Protein AF-A0A3N5EC96-F1 (afdb_monomer_lite)

Foldseek 3Di:
DDDDLLLVLLVLLCCVVVVDDLVLQLQLLVVCVVPVDGSCVSSVGDPVVSVCSVPDCVCVAPLVPVVSLVVNVVSCVVVVNADPVRVVVSSVVRVPDDQPCPDDDPDDCDDPQKGFDDWPDDHPQFTWTWIAHNVRATKIKTKGDLPHDDPDDFDDDPSIGIDIGHDD

Radius of gyration: 17.49 Å; chains: 1; bounding box: 47×33×43 Å

pLDDT: mean 76.29, std 12.25, range [37.25, 93.0]

Sequence (168 aa):
MGVPREDLLLMTRALKRGFADYKAIRKALDRQVSKPISLLEALHLPAAEAESLRTDTTIPDAVADRPLLDSLQKTLFDVEAVTPAEWERFLGSFARHTARHYGPLPVPQEFDGYTLQWELARRERGVVYRAKDKDGRDVAVKVFRKEVAVTGDLPRVDGHAYAVSEFA

Structure (mmCIF, N/CA/C/O backbone):
data_AF-A0A3N5EC96-F1
#
_entry.id   AF-A0A3N5EC96-F1
#
loop_
_atom_site.group_PDB
_atom_site.id
_atom_site.type_symbol
_atom_site.label_atom_id
_atom_site.label_alt_id
_atom_site.label_comp_id
_atom_site.label_asym_id
_atom_site.label_entity_id
_atom_site.label_seq_id
_atom_site.pdbx_PDB_ins_code
_atom_site.Cartn_x
_atom_site.Cartn_y
_atom_site.Cartn_z
_atom_site.occupancy
_atom_site.B_iso_or_equiv
_atom_site.auth_seq_id
_atom_site.auth_comp_id
_atom_site.auth_asym_id
_atom_site.auth_atom_id
_atom_site.pdbx_PDB_model_num
ATOM 1 N N . MET A 1 1 ? 1.660 -10.974 4.305 1.00 40.66 1 MET A N 1
ATOM 2 C CA . MET A 1 1 ? 1.588 -9.508 4.517 1.00 40.66 1 MET A CA 1
ATOM 3 C C . MET A 1 1 ? 1.778 -8.875 3.151 1.00 40.66 1 MET A C 1
ATOM 5 O O . MET A 1 1 ? 2.907 -8.707 2.736 1.00 40.66 1 MET A O 1
ATOM 9 N N . GLY A 1 2 ? 0.710 -8.607 2.401 1.00 48.91 2 GLY A N 1
ATOM 10 C CA . GLY A 1 2 ? 0.848 -8.156 1.010 1.00 48.91 2 GLY A CA 1
ATOM 11 C C . GLY A 1 2 ? 1.352 -6.714 0.868 1.00 48.91 2 GLY A C 1
ATOM 12 O O . GLY A 1 2 ? 0.931 -5.833 1.615 1.00 48.91 2 GLY A O 1
ATOM 13 N N . VAL A 1 3 ? 2.205 -6.471 -0.130 1.00 55.78 3 VAL A N 1
ATOM 14 C CA . VAL A 1 3 ? 2.602 -5.119 -0.556 1.00 55.78 3 VAL A CA 1
ATOM 15 C C . VAL A 1 3 ? 1.400 -4.435 -1.238 1.00 55.78 3 VAL A C 1
ATOM 17 O O . VAL A 1 3 ? 0.774 -5.051 -2.110 1.00 55.78 3 VAL A O 1
ATOM 20 N N . PRO A 1 4 ? 1.037 -3.190 -0.871 1.00 61.06 4 PRO A N 1
ATOM 21 C CA . PRO A 1 4 ? -0.067 -2.466 -1.498 1.00 61.06 4 PRO A CA 1
ATOM 22 C C . PRO A 1 4 ? 0.088 -2.342 -3.023 1.00 61.06 4 PRO A C 1
ATOM 24 O O . PRO A 1 4 ? 1.190 -2.202 -3.550 1.00 61.06 4 PRO A O 1
ATOM 27 N N . ARG A 1 5 ? -1.039 -2.333 -3.752 1.00 62.50 5 ARG A N 1
ATOM 28 C CA . ARG A 1 5 ? -1.063 -2.199 -5.226 1.00 62.50 5 ARG A CA 1
ATOM 29 C C . ARG A 1 5 ? -0.303 -0.964 -5.719 1.00 62.50 5 ARG A C 1
ATOM 31 O O . ARG A 1 5 ? 0.348 -1.015 -6.758 1.00 62.50 5 ARG A O 1
ATOM 38 N N . GLU A 1 6 ? -0.432 0.136 -4.987 1.00 69.38 6 GLU A N 1
ATOM 39 C CA . GLU A 1 6 ? 0.227 1.404 -5.291 1.00 69.38 6 GLU A CA 1
ATOM 40 C C . GLU A 1 6 ? 1.747 1.298 -5.143 1.00 69.38 6 GLU A C 1
ATOM 42 O O . GLU A 1 6 ? 2.472 1.677 -6.060 1.00 69.38 6 GLU A O 1
ATOM 47 N N . ASP A 1 7 ? 2.223 0.674 -4.065 1.00 73.38 7 ASP A N 1
ATOM 48 C CA . ASP A 1 7 ? 3.646 0.433 -3.845 1.00 73.38 7 ASP A CA 1
ATOM 49 C C . ASP A 1 7 ? 4.228 -0.454 -4.956 1.00 73.38 7 ASP A C 1
ATOM 51 O O . ASP A 1 7 ? 5.238 -0.101 -5.546 1.00 73.38 7 ASP A O 1
ATOM 55 N N . LEU A 1 8 ? 3.568 -1.536 -5.376 1.00 71.50 8 LEU A N 1
ATOM 56 C CA . LEU A 1 8 ? 4.093 -2.372 -6.470 1.00 71.50 8 LEU A CA 1
ATOM 57 C C . LEU A 1 8 ? 4.136 -1.667 -7.838 1.00 71.50 8 LEU A C 1
ATOM 59 O O . LEU A 1 8 ? 5.061 -1.887 -8.631 1.00 71.50 8 LEU A O 1
ATOM 63 N N . LEU A 1 9 ? 3.175 -0.783 -8.113 1.00 75.81 9 LEU A N 1
ATOM 64 C CA . LEU A 1 9 ? 3.208 0.066 -9.304 1.00 75.81 9 LEU A CA 1
ATOM 65 C C . LEU A 1 9 ? 4.376 1.061 -9.237 1.00 75.81 9 LEU A C 1
ATOM 67 O O . LEU A 1 9 ? 5.088 1.247 -10.225 1.00 75.81 9 LEU A O 1
ATOM 71 N N . LEU A 1 10 ? 4.612 1.654 -8.067 1.00 80.50 10 LEU A N 1
ATOM 72 C CA . LEU A 1 10 ? 5.738 2.552 -7.828 1.00 80.50 10 LEU A CA 1
ATOM 73 C C . LEU A 1 10 ? 7.081 1.813 -7.894 1.00 80.50 10 LEU A C 1
ATOM 75 O O . LEU A 1 10 ? 8.018 2.355 -8.468 1.00 80.50 10 LEU A O 1
ATOM 79 N N . MET A 1 11 ? 7.174 0.566 -7.417 1.00 81.56 11 MET A N 1
ATOM 80 C CA . MET A 1 11 ? 8.364 -0.290 -7.559 1.00 81.56 11 MET A CA 1
ATOM 81 C C . MET A 1 11 ? 8.680 -0.531 -9.036 1.00 81.56 11 MET A C 1
ATOM 83 O O . MET A 1 11 ? 9.812 -0.344 -9.474 1.00 81.56 11 MET A O 1
ATOM 87 N N . THR A 1 12 ? 7.660 -0.887 -9.819 1.00 79.25 12 THR A N 1
ATOM 88 C CA . THR A 1 12 ? 7.773 -1.116 -11.268 1.00 79.25 12 THR A CA 1
ATOM 89 C C . THR A 1 12 ? 8.260 0.142 -11.990 1.00 79.25 12 THR A C 1
ATOM 91 O O . THR A 1 12 ? 9.193 0.083 -12.793 1.00 79.25 12 THR A O 1
ATOM 94 N N . ARG A 1 13 ? 7.675 1.301 -11.666 1.00 83.88 13 ARG A N 1
ATOM 95 C CA . ARG A 1 13 ? 8.087 2.596 -12.224 1.00 83.88 13 ARG A CA 1
ATOM 96 C C . ARG A 1 13 ? 9.501 2.977 -11.797 1.00 83.88 13 ARG A C 1
ATOM 98 O O . ARG A 1 13 ? 10.292 3.367 -12.648 1.00 83.88 13 ARG A O 1
ATOM 105 N N . ALA A 1 14 ? 9.846 2.810 -10.523 1.00 85.81 14 ALA A N 1
ATOM 106 C CA . ALA A 1 14 ? 11.174 3.115 -9.998 1.00 85.81 14 ALA A CA 1
ATOM 107 C C . ALA A 1 14 ? 12.260 2.277 -10.685 1.00 85.81 14 ALA A C 1
ATOM 109 O O . ALA A 1 14 ? 13.286 2.826 -11.079 1.00 85.81 14 ALA A O 1
ATOM 110 N N . LEU A 1 15 ? 11.998 0.985 -10.913 1.00 84.31 15 LEU A N 1
ATOM 111 C CA . LEU A 1 15 ? 12.892 0.091 -11.654 1.00 84.31 15 LEU A CA 1
ATOM 112 C C . LEU A 1 15 ? 13.034 0.512 -13.123 1.00 84.31 15 LEU A C 1
ATOM 114 O O . LEU A 1 15 ? 14.144 0.618 -13.636 1.00 84.31 15 LEU A O 1
ATOM 118 N N . LYS A 1 16 ? 11.922 0.798 -13.810 1.00 82.94 16 LYS A N 1
ATOM 119 C CA . LYS A 1 16 ? 11.930 1.188 -15.233 1.00 82.94 16 LYS A CA 1
ATOM 120 C C . LYS A 1 16 ? 12.570 2.546 -15.494 1.00 82.94 16 LYS A C 1
ATOM 122 O O . LYS A 1 16 ? 13.205 2.730 -16.528 1.00 82.94 16 LYS A O 1
ATOM 127 N N . ARG A 1 17 ? 12.394 3.491 -14.571 1.00 83.56 17 ARG A N 1
ATOM 128 C CA . ARG A 1 17 ? 13.003 4.825 -14.629 1.00 83.56 17 ARG A CA 1
ATOM 129 C C . ARG A 1 17 ? 14.450 4.837 -14.137 1.00 83.56 17 ARG A C 1
ATOM 131 O O . ARG A 1 17 ? 15.119 5.851 -14.294 1.00 83.56 17 ARG A O 1
ATOM 138 N N . GLY A 1 18 ? 14.930 3.731 -13.565 1.00 84.56 18 GLY A N 1
ATOM 139 C CA . GLY A 1 18 ? 16.276 3.629 -13.005 1.00 84.56 18 GLY A CA 1
ATOM 140 C C . GLY A 1 18 ? 16.468 4.412 -11.705 1.00 84.56 18 GLY A C 1
ATOM 141 O O . GLY A 1 18 ? 17.603 4.618 -11.292 1.00 84.56 18 GLY A O 1
ATOM 142 N N . PHE A 1 19 ? 15.383 4.841 -11.051 1.00 87.19 19 PHE A N 1
ATOM 143 C CA . PHE A 1 19 ? 15.443 5.505 -9.743 1.00 87.19 19 PHE A CA 1
ATOM 144 C C . PHE A 1 19 ? 15.730 4.518 -8.607 1.00 87.19 19 PHE A C 1
ATOM 146 O O . PHE A 1 19 ? 16.211 4.906 -7.547 1.00 87.19 19 PHE A O 1
ATOM 153 N N . ALA A 1 20 ? 15.452 3.231 -8.818 1.00 87.00 20 ALA A N 1
ATOM 154 C CA . ALA A 1 20 ? 15.808 2.170 -7.890 1.00 87.00 20 ALA A CA 1
ATOM 155 C C . ALA A 1 20 ? 16.293 0.933 -8.647 1.00 87.00 20 ALA A C 1
ATOM 157 O O . ALA A 1 20 ? 15.827 0.643 -9.747 1.00 87.00 20 ALA A O 1
ATOM 158 N N . ASP A 1 21 ? 17.192 0.176 -8.024 1.00 85.06 21 ASP A N 1
ATOM 159 C CA . ASP A 1 21 ? 17.527 -1.184 -8.431 1.00 85.06 21 ASP A CA 1
ATOM 160 C C . ASP A 1 21 ? 16.787 -2.209 -7.551 1.00 85.06 21 ASP A C 1
ATOM 162 O O . ASP A 1 21 ? 16.191 -1.879 -6.521 1.00 85.06 21 ASP A O 1
ATOM 166 N N . TYR A 1 22 ? 16.837 -3.487 -7.927 1.00 80.19 22 TYR A N 1
ATOM 167 C CA . TYR A 1 22 ? 16.187 -4.559 -7.163 1.00 80.19 22 TYR A CA 1
ATOM 168 C C . TYR A 1 22 ? 16.673 -4.648 -5.705 1.00 80.19 22 TYR A C 1
ATOM 170 O O . TYR A 1 22 ? 15.925 -5.082 -4.828 1.00 80.19 22 TYR A O 1
ATOM 178 N N . LYS A 1 23 ? 17.903 -4.205 -5.411 1.00 82.88 23 LYS A N 1
ATOM 179 C CA . LYS A 1 23 ? 18.464 -4.205 -4.055 1.00 82.88 23 LYS A CA 1
ATOM 180 C C . LYS A 1 23 ? 17.860 -3.091 -3.197 1.00 82.88 23 LYS A C 1
ATOM 182 O O . LYS A 1 23 ? 17.554 -3.324 -2.028 1.00 82.88 23 LYS A O 1
ATOM 187 N N . ALA A 1 24 ? 17.673 -1.902 -3.761 1.00 84.81 24 ALA A N 1
ATOM 188 C CA . ALA A 1 24 ? 16.999 -0.778 -3.127 1.00 84.81 24 ALA A CA 1
ATOM 189 C C . ALA A 1 24 ? 15.526 -1.107 -2.867 1.00 84.81 24 ALA A C 1
ATOM 191 O O . ALA A 1 24 ? 15.045 -0.877 -1.759 1.00 84.81 24 ALA A O 1
ATOM 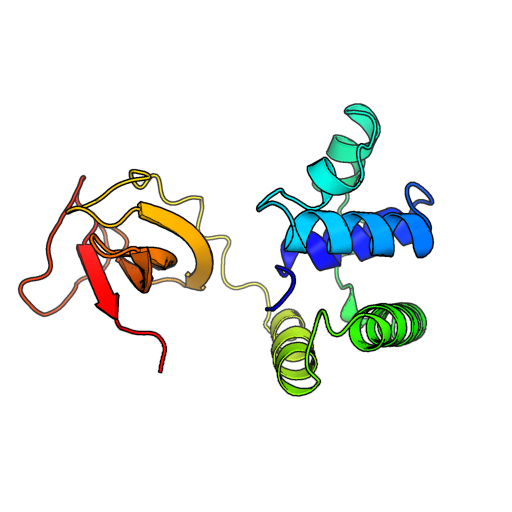192 N N . ILE A 1 25 ? 14.857 -1.736 -3.838 1.00 83.75 25 ILE A N 1
ATOM 193 C CA . ILE A 1 25 ? 13.497 -2.259 -3.684 1.00 83.75 25 ILE A CA 1
ATOM 194 C C . ILE A 1 25 ? 13.425 -3.266 -2.529 1.00 83.75 25 ILE A C 1
ATOM 196 O O . ILE A 1 25 ? 12.607 -3.108 -1.628 1.00 83.75 25 ILE A O 1
ATOM 200 N N . ARG A 1 26 ? 14.325 -4.257 -2.493 1.00 78.75 26 ARG A N 1
ATOM 201 C CA . ARG A 1 26 ? 14.399 -5.228 -1.393 1.00 78.75 26 ARG A CA 1
ATOM 202 C C . ARG A 1 26 ? 14.568 -4.548 -0.033 1.00 78.75 26 ARG A C 1
ATOM 204 O O . ARG A 1 26 ? 13.819 -4.819 0.895 1.00 78.75 26 ARG A O 1
ATOM 211 N N . LYS A 1 27 ? 15.518 -3.619 0.074 1.00 82.44 27 LYS A N 1
ATOM 212 C CA . LYS A 1 27 ? 15.777 -2.880 1.316 1.00 82.44 27 LYS A CA 1
ATOM 213 C C . LYS A 1 27 ? 14.581 -2.027 1.745 1.00 82.44 27 LYS A C 1
ATOM 215 O O . LYS A 1 27 ? 14.349 -1.867 2.942 1.00 82.44 27 LYS A O 1
ATOM 220 N N . ALA A 1 28 ? 13.854 -1.449 0.792 1.00 82.62 28 ALA A N 1
ATOM 221 C CA . ALA A 1 28 ? 12.638 -0.700 1.070 1.00 82.62 28 ALA A CA 1
ATOM 222 C C . ALA A 1 28 ? 11.565 -1.615 1.670 1.00 82.62 28 ALA A C 1
ATOM 224 O O . ALA A 1 28 ? 11.011 -1.286 2.712 1.00 82.62 28 ALA A O 1
ATOM 225 N N . LEU A 1 29 ? 11.360 -2.802 1.104 1.00 74.81 29 LEU A N 1
ATOM 226 C CA . LEU A 1 29 ? 10.423 -3.789 1.642 1.00 74.81 29 LEU A CA 1
ATOM 227 C C . LEU A 1 29 ? 10.805 -4.252 3.053 1.00 74.81 29 LEU A C 1
ATOM 229 O O . LEU A 1 29 ? 9.958 -4.237 3.942 1.00 74.81 29 LEU A O 1
ATOM 233 N N . ASP A 1 30 ? 12.082 -4.566 3.300 1.00 74.88 30 ASP A N 1
ATOM 234 C CA . ASP A 1 30 ? 12.570 -4.941 4.639 1.00 74.88 30 ASP A CA 1
ATOM 235 C C . ASP A 1 30 ? 12.261 -3.841 5.678 1.00 74.88 30 ASP A C 1
ATOM 237 O O . ASP A 1 30 ? 11.903 -4.104 6.834 1.00 74.88 30 ASP A O 1
ATOM 241 N N . ARG A 1 31 ? 12.360 -2.572 5.258 1.00 73.81 31 ARG A N 1
ATOM 242 C CA . ARG A 1 31 ? 11.993 -1.416 6.086 1.00 73.81 31 ARG A CA 1
ATOM 243 C C . ARG A 1 31 ? 10.491 -1.311 6.299 1.00 73.81 31 ARG A C 1
ATOM 245 O O . ARG A 1 31 ? 10.110 -1.004 7.421 1.00 73.81 31 ARG A O 1
ATOM 252 N N . GLN A 1 32 ? 9.671 -1.579 5.283 1.00 70.12 32 GLN A N 1
ATOM 253 C CA . GLN A 1 32 ? 8.208 -1.589 5.401 1.00 70.12 32 GLN A CA 1
ATOM 254 C C . GLN A 1 32 ? 7.712 -2.689 6.351 1.00 70.12 32 GLN A C 1
ATOM 256 O O . GLN A 1 32 ? 6.758 -2.485 7.096 1.00 70.12 32 GLN A O 1
ATOM 261 N N . VAL A 1 33 ? 8.389 -3.842 6.374 1.00 63.44 33 VAL A N 1
ATOM 262 C CA . VAL A 1 33 ? 8.114 -4.915 7.345 1.00 63.44 33 VAL A CA 1
ATOM 263 C C . VAL A 1 33 ? 8.455 -4.461 8.767 1.00 63.44 33 VAL A C 1
ATOM 265 O O . VAL A 1 33 ? 7.719 -4.747 9.708 1.00 63.44 33 VAL A O 1
ATOM 268 N N . SER A 1 34 ? 9.558 -3.727 8.926 1.00 66.00 34 SER A N 1
ATOM 269 C CA . SER A 1 34 ? 10.036 -3.259 10.233 1.00 66.00 34 SER A CA 1
ATOM 270 C C . SER A 1 34 ? 9.294 -2.020 10.753 1.00 66.00 34 SER A C 1
ATOM 272 O O . SER A 1 34 ? 9.248 -1.785 11.960 1.00 66.00 34 SER A O 1
ATOM 274 N N . LYS A 1 35 ? 8.771 -1.180 9.854 1.00 65.50 35 LYS A N 1
ATOM 275 C CA . LYS A 1 35 ? 8.091 0.086 10.147 1.00 65.50 35 LYS A CA 1
ATOM 276 C C . LYS A 1 35 ? 6.995 0.325 9.109 1.00 65.50 35 LYS A C 1
ATOM 278 O O . LYS A 1 35 ? 7.292 0.245 7.922 1.00 65.50 35 LYS A O 1
ATOM 283 N N . PRO A 1 36 ? 5.774 0.708 9.510 1.00 67.62 36 PRO A N 1
ATOM 284 C CA . PRO A 1 36 ? 4.686 0.952 8.570 1.00 67.62 36 PRO A CA 1
ATOM 285 C C . PRO A 1 36 ? 4.878 2.306 7.863 1.00 67.62 36 PRO A C 1
ATOM 287 O O . PRO A 1 36 ? 4.294 3.310 8.259 1.00 67.62 36 PRO A O 1
ATOM 290 N N . ILE A 1 37 ? 5.736 2.330 6.843 1.00 72.94 37 ILE A N 1
ATOM 291 C CA . ILE A 1 37 ? 6.018 3.481 5.972 1.00 72.94 37 ILE A CA 1
ATOM 292 C C . ILE A 1 37 ? 5.680 3.134 4.514 1.00 72.94 37 ILE A C 1
ATOM 294 O O . ILE A 1 37 ? 5.682 1.962 4.132 1.00 72.94 37 ILE A O 1
ATOM 298 N N . SER A 1 38 ? 5.390 4.136 3.687 1.00 78.31 38 SER A N 1
ATOM 299 C CA . SER A 1 38 ? 5.137 3.942 2.248 1.00 78.31 38 SER A CA 1
ATOM 300 C C . SER A 1 38 ? 6.399 3.506 1.495 1.00 78.31 38 SER A C 1
ATOM 302 O O . SER A 1 38 ? 7.515 3.699 1.984 1.00 78.31 38 SER A O 1
ATOM 304 N N . LEU A 1 39 ? 6.262 2.966 0.277 1.00 81.06 39 LEU A N 1
ATOM 305 C CA . LEU A 1 39 ? 7.437 2.592 -0.518 1.00 81.06 39 LEU A CA 1
ATOM 306 C C . LEU A 1 39 ? 8.320 3.804 -0.829 1.00 81.06 39 LEU A C 1
ATOM 308 O O . LEU A 1 39 ? 9.541 3.708 -0.749 1.00 81.06 39 LEU A O 1
ATOM 312 N N . LEU A 1 40 ? 7.725 4.945 -1.187 1.00 84.56 40 LEU A N 1
ATOM 313 C CA . LEU A 1 40 ? 8.490 6.153 -1.517 1.00 84.56 40 LEU A CA 1
ATOM 314 C C . LEU A 1 40 ? 9.311 6.637 -0.320 1.00 84.56 40 LEU A C 1
ATOM 316 O O . LEU A 1 40 ? 10.479 6.994 -0.478 1.00 84.56 40 LEU A O 1
ATOM 320 N N . GLU A 1 41 ? 8.725 6.581 0.877 1.00 80.88 41 GLU A N 1
ATOM 321 C CA . GLU A 1 41 ? 9.450 6.837 2.120 1.00 80.88 41 GLU A CA 1
ATOM 322 C C . GLU A 1 41 ? 10.527 5.777 2.350 1.00 80.88 41 GLU A C 1
ATOM 324 O O . GLU A 1 41 ? 11.654 6.115 2.686 1.00 80.88 41 GLU A O 1
ATOM 329 N N . ALA A 1 42 ? 10.241 4.500 2.111 1.00 83.31 42 ALA A N 1
ATOM 330 C CA . ALA A 1 42 ? 11.199 3.422 2.324 1.00 83.31 42 ALA A CA 1
ATOM 331 C C . ALA A 1 42 ? 12.396 3.458 1.353 1.00 83.31 42 ALA A C 1
ATOM 333 O O . ALA A 1 42 ? 13.510 3.081 1.744 1.00 83.31 42 ALA A O 1
ATOM 334 N N . LEU A 1 43 ? 12.189 3.936 0.120 1.00 86.81 43 LEU A N 1
ATOM 335 C CA . LEU A 1 43 ? 13.220 4.101 -0.907 1.00 86.81 43 LEU A CA 1
ATOM 336 C C . LEU A 1 43 ? 14.120 5.317 -0.665 1.00 86.81 43 LEU A C 1
ATOM 338 O O . LEU A 1 43 ? 15.234 5.338 -1.181 1.00 86.81 43 LEU A O 1
ATOM 342 N N . HIS A 1 44 ? 13.684 6.289 0.147 1.00 87.38 44 HIS A N 1
ATOM 343 C CA . HIS A 1 44 ? 14.397 7.553 0.378 1.00 87.38 44 HIS A CA 1
ATOM 344 C C . HIS A 1 44 ? 14.782 8.277 -0.927 1.00 87.38 44 HIS A C 1
ATOM 346 O O . HIS A 1 44 ? 15.901 8.777 -1.059 1.00 87.38 44 HIS A O 1
ATOM 352 N N . LEU A 1 45 ? 13.871 8.323 -1.902 1.00 86.81 45 LEU A N 1
ATOM 353 C CA . LEU A 1 45 ? 14.119 9.052 -3.146 1.00 86.81 45 LEU A CA 1
ATOM 354 C C . LEU A 1 45 ? 14.087 10.573 -2.909 1.00 86.81 45 LEU A C 1
ATOM 356 O O . LEU A 1 45 ? 13.322 11.046 -2.061 1.00 86.81 45 LEU A O 1
ATOM 360 N N . PRO A 1 46 ? 14.859 11.365 -3.674 1.00 90.44 46 PRO A N 1
ATOM 361 C CA . PRO A 1 46 ? 14.690 12.812 -3.743 1.00 90.44 46 PRO A CA 1
ATOM 362 C C . PRO A 1 46 ? 13.238 13.199 -4.051 1.00 90.44 46 PRO A C 1
ATOM 364 O O . PRO A 1 46 ? 12.561 12.540 -4.841 1.00 90.44 46 PRO A O 1
ATOM 367 N N . ALA A 1 47 ? 12.762 14.311 -3.481 1.00 86.25 47 ALA A N 1
ATOM 368 C CA . ALA A 1 47 ? 11.366 14.744 -3.625 1.00 86.25 47 ALA A CA 1
ATOM 369 C C . ALA A 1 47 ? 10.922 14.888 -5.094 1.00 86.25 47 ALA A C 1
ATOM 371 O O . ALA A 1 47 ? 9.805 14.513 -5.439 1.00 86.25 47 ALA A O 1
ATOM 372 N N . ALA A 1 48 ? 11.814 15.367 -5.967 1.00 86.94 48 ALA A N 1
ATOM 373 C CA . ALA A 1 48 ? 11.550 15.491 -7.399 1.00 86.94 48 ALA A CA 1
ATOM 374 C C . ALA A 1 48 ? 11.343 14.129 -8.092 1.00 86.94 48 ALA A C 1
ATOM 376 O O . ALA A 1 48 ? 10.481 13.999 -8.958 1.00 86.94 48 ALA A O 1
ATOM 377 N N . GLU A 1 49 ? 12.096 13.100 -7.696 1.00 88.56 49 GLU A N 1
ATOM 378 C CA . GLU A 1 49 ? 11.979 11.744 -8.249 1.00 88.56 49 GLU A CA 1
ATOM 379 C C . GLU A 1 49 ? 10.734 11.031 -7.715 1.00 88.56 49 GLU A C 1
ATOM 381 O O . GLU A 1 49 ? 10.012 10.386 -8.475 1.00 88.56 49 GLU A O 1
ATOM 386 N N . ALA A 1 50 ? 10.427 11.207 -6.427 1.00 86.19 50 ALA A N 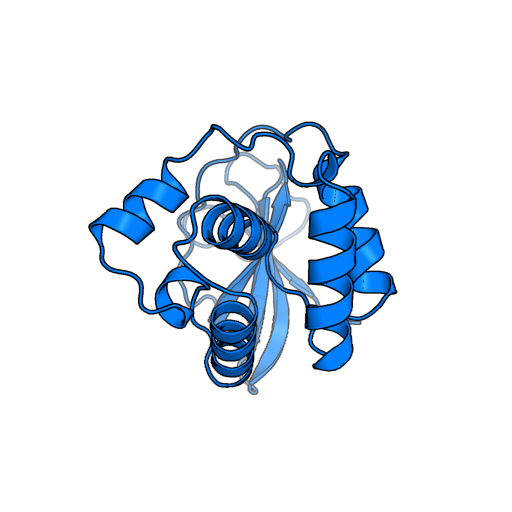1
ATOM 387 C CA . ALA A 1 50 ? 9.200 10.694 -5.828 1.00 86.19 50 ALA A CA 1
ATOM 388 C C . ALA A 1 50 ? 7.949 11.291 -6.497 1.00 86.19 50 ALA A C 1
ATOM 390 O O . ALA A 1 50 ? 7.006 10.563 -6.809 1.00 86.19 50 ALA A O 1
ATOM 391 N N . GLU A 1 51 ? 7.951 12.598 -6.768 1.00 84.81 51 GLU A N 1
ATOM 392 C CA . GLU A 1 51 ? 6.844 13.266 -7.455 1.00 84.81 51 GLU A CA 1
ATOM 393 C C . GLU A 1 51 ? 6.738 12.846 -8.927 1.00 84.81 51 GLU A C 1
ATOM 395 O O . GLU A 1 51 ? 5.639 12.610 -9.436 1.00 84.81 51 GLU A O 1
ATOM 400 N N . SER A 1 52 ? 7.881 12.647 -9.591 1.00 85.56 52 SER A N 1
ATOM 401 C CA . SER A 1 52 ? 7.940 12.071 -10.936 1.00 85.56 52 SER A CA 1
ATOM 402 C C . SER A 1 52 ? 7.290 10.684 -10.975 1.00 85.56 52 SER A C 1
ATOM 404 O O . SER A 1 52 ? 6.455 10.428 -11.834 1.00 85.56 52 SER A O 1
ATOM 406 N N . LEU A 1 53 ? 7.564 9.811 -9.998 1.00 84.69 53 LEU A N 1
ATOM 407 C CA . LEU A 1 53 ? 6.950 8.477 -9.921 1.00 84.69 53 LEU A CA 1
ATOM 408 C C . LEU A 1 53 ? 5.439 8.498 -9.659 1.00 84.69 53 LEU A C 1
ATOM 410 O O . LEU A 1 53 ? 4.715 7.651 -10.196 1.00 84.69 53 LEU A O 1
ATOM 414 N N . ARG A 1 54 ? 4.957 9.444 -8.842 1.00 80.00 54 ARG A N 1
ATOM 415 C CA . ARG A 1 54 ? 3.520 9.616 -8.561 1.00 80.00 54 ARG A CA 1
ATOM 416 C C . ARG A 1 54 ? 2.754 10.065 -9.797 1.00 80.00 54 ARG A C 1
ATOM 418 O O . ARG A 1 54 ? 1.697 9.517 -10.099 1.00 80.00 54 ARG A O 1
ATOM 425 N N . THR A 1 55 ? 3.306 11.044 -10.507 1.00 81.69 55 THR A N 1
ATOM 426 C CA . THR A 1 55 ? 2.688 11.654 -11.691 1.00 81.69 55 THR A CA 1
ATOM 427 C C . THR A 1 55 ? 2.944 10.869 -12.980 1.00 81.69 55 THR A C 1
ATOM 429 O O . THR A 1 55 ? 2.294 11.128 -13.994 1.00 81.69 55 THR A O 1
ATOM 432 N N . ASP A 1 56 ? 3.839 9.875 -12.950 1.00 75.44 56 ASP A N 1
ATOM 433 C CA . ASP A 1 56 ? 4.134 9.021 -14.095 1.00 75.44 56 ASP A CA 1
ATOM 434 C C . ASP A 1 56 ? 2.892 8.238 -14.545 1.00 75.44 56 ASP A C 1
ATOM 436 O O . ASP A 1 56 ? 2.326 7.435 -13.804 1.00 75.44 56 ASP A O 1
ATOM 440 N N . THR A 1 57 ? 2.485 8.435 -15.795 1.00 71.31 57 THR A N 1
ATOM 441 C CA . THR A 1 57 ? 1.383 7.704 -16.444 1.00 71.31 57 THR A CA 1
ATOM 442 C C . THR A 1 57 ? 1.860 6.831 -17.604 1.00 71.31 57 THR A C 1
ATOM 444 O O . THR A 1 57 ? 1.056 6.148 -18.232 1.00 71.31 57 THR A O 1
ATOM 447 N N . THR A 1 58 ? 3.171 6.807 -17.873 1.00 69.56 58 THR A N 1
ATOM 448 C CA . THR A 1 58 ? 3.768 6.107 -19.024 1.00 69.56 58 THR A CA 1
ATOM 449 C C . THR A 1 58 ? 3.742 4.587 -18.895 1.00 69.56 58 THR A C 1
ATOM 451 O O . THR A 1 58 ? 3.823 3.888 -19.902 1.00 69.56 58 THR A O 1
ATOM 454 N N . ILE A 1 59 ? 3.576 4.070 -17.674 1.00 65.62 59 ILE A N 1
ATOM 455 C CA . ILE A 1 59 ? 3.315 2.654 -17.398 1.00 65.62 59 ILE A CA 1
ATOM 456 C C . ILE A 1 59 ? 1.861 2.539 -16.917 1.00 65.62 59 ILE A C 1
ATOM 458 O O . ILE A 1 59 ? 1.605 2.631 -15.709 1.00 65.62 59 ILE A O 1
ATOM 462 N N . PRO A 1 60 ? 0.897 2.408 -17.851 1.00 60.03 60 PRO A N 1
ATOM 463 C CA . PRO A 1 60 ? -0.521 2.306 -17.522 1.00 60.03 60 PRO A CA 1
ATOM 464 C C . PRO A 1 60 ? -0.900 0.909 -17.014 1.00 60.03 60 PRO A C 1
ATOM 466 O O . PRO A 1 60 ? -1.837 0.788 -16.227 1.00 60.03 60 PRO A O 1
ATOM 469 N N . ASP A 1 61 ? -0.162 -0.128 -17.427 1.00 63.28 61 ASP A N 1
ATOM 470 C CA . ASP A 1 61 ? -0.414 -1.518 -17.050 1.00 63.28 61 ASP A CA 1
ATOM 471 C C . ASP A 1 61 ? 0.892 -2.250 -16.711 1.00 63.28 61 ASP A C 1
ATOM 473 O O . ASP A 1 61 ? 1.677 -2.613 -17.588 1.00 63.28 61 ASP A O 1
ATOM 477 N N . ALA A 1 62 ? 1.125 -2.468 -15.416 1.00 63.16 62 ALA A N 1
ATOM 478 C CA . ALA A 1 62 ? 2.279 -3.219 -14.929 1.00 63.16 62 ALA A CA 1
ATOM 479 C C . ALA A 1 62 ? 2.222 -4.712 -15.314 1.00 63.16 62 ALA A C 1
ATOM 481 O O . ALA A 1 62 ? 3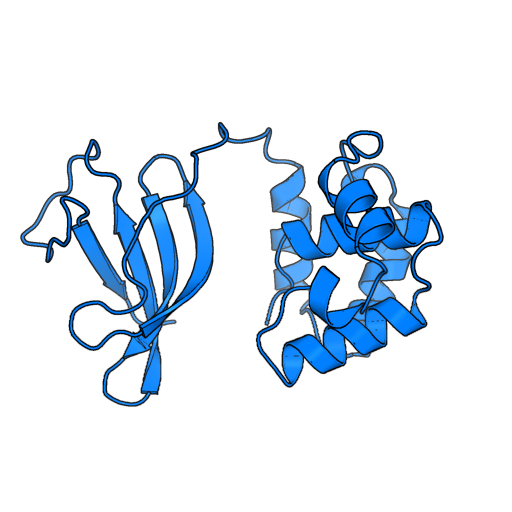.250 -5.379 -15.263 1.00 63.16 62 ALA A O 1
ATOM 482 N N . VAL A 1 63 ? 1.058 -5.238 -15.725 1.00 66.00 63 VAL A N 1
ATOM 483 C CA . VAL A 1 63 ? 0.870 -6.655 -16.096 1.00 66.00 63 VAL A CA 1
ATOM 484 C C . VAL A 1 63 ? 1.318 -6.976 -17.511 1.00 66.00 63 VAL A C 1
ATOM 486 O O . VAL A 1 63 ? 1.628 -8.130 -17.807 1.00 66.00 63 VAL A O 1
ATOM 489 N N . ALA A 1 64 ? 1.448 -5.963 -18.364 1.00 68.12 64 ALA A N 1
ATOM 490 C CA . ALA A 1 64 ? 1.971 -6.140 -19.711 1.00 68.12 64 ALA A CA 1
ATOM 491 C C . ALA A 1 64 ? 3.471 -6.503 -19.727 1.00 68.12 64 ALA A C 1
ATOM 493 O O . ALA A 1 64 ? 3.940 -7.125 -20.680 1.00 68.12 64 ALA A O 1
ATOM 494 N N . ASP A 1 65 ? 4.228 -6.158 -18.678 1.00 73.75 65 ASP A N 1
ATOM 495 C CA . ASP A 1 65 ? 5.664 -6.441 -18.587 1.00 73.75 65 ASP A CA 1
ATOM 496 C C . ASP A 1 65 ? 5.946 -7.718 -17.788 1.00 73.75 65 ASP A C 1
ATOM 498 O O . ASP A 1 65 ? 6.369 -7.701 -16.628 1.00 73.75 65 ASP A O 1
ATOM 502 N N . ARG A 1 66 ? 5.683 -8.856 -18.435 1.00 73.75 66 ARG A N 1
ATOM 503 C CA . ARG A 1 66 ? 5.845 -10.175 -17.819 1.00 73.75 66 ARG A CA 1
ATOM 504 C C . ARG A 1 66 ? 7.271 -10.451 -17.313 1.00 73.75 66 ARG A C 1
ATOM 506 O O . ARG A 1 66 ? 7.387 -10.879 -16.166 1.00 73.75 66 ARG A O 1
ATOM 513 N N . PRO A 1 67 ? 8.349 -10.163 -18.073 1.00 78.31 67 PRO A N 1
ATOM 514 C CA . PRO A 1 67 ? 9.714 -10.390 -17.595 1.00 78.31 67 PRO A CA 1
ATOM 515 C C . PRO A 1 67 ? 10.058 -9.599 -16.326 1.00 78.31 67 PRO A C 1
ATOM 517 O O . PRO A 1 67 ? 10.723 -10.121 -15.424 1.00 78.31 67 PRO A O 1
ATOM 520 N N . LEU A 1 68 ? 9.601 -8.345 -16.238 1.00 77.31 68 LEU A N 1
ATOM 521 C CA . LEU A 1 68 ? 9.786 -7.526 -15.044 1.00 77.31 68 LEU A CA 1
ATOM 522 C C . LEU A 1 68 ? 9.014 -8.106 -13.857 1.00 77.31 68 LEU A C 1
ATOM 524 O O . LEU A 1 68 ? 9.571 -8.225 -12.766 1.00 77.31 68 LEU A O 1
ATOM 528 N N . LEU A 1 69 ? 7.754 -8.488 -14.069 1.00 76.31 69 LEU A N 1
ATOM 529 C CA . LEU A 1 69 ? 6.920 -9.064 -13.019 1.00 76.31 69 LEU A CA 1
ATOM 530 C C . LEU A 1 69 ? 7.453 -10.394 -12.501 1.00 76.31 69 LEU A C 1
ATOM 532 O O . LEU A 1 69 ? 7.449 -10.590 -11.292 1.00 76.31 69 LEU A O 1
ATOM 536 N N . ASP A 1 70 ? 7.948 -11.274 -13.368 1.00 77.88 70 ASP A N 1
ATOM 537 C CA . ASP A 1 70 ? 8.535 -12.547 -12.944 1.00 77.88 70 ASP A CA 1
ATOM 538 C C . ASP A 1 70 ? 9.825 -12.306 -12.125 1.00 77.88 70 ASP A C 1
ATOM 540 O O . ASP A 1 70 ? 10.059 -12.951 -11.100 1.00 77.88 70 ASP A O 1
ATOM 544 N N . SER A 1 71 ? 10.636 -11.312 -12.514 1.00 78.56 71 SER A N 1
ATOM 545 C CA . SER A 1 71 ? 11.840 -10.904 -11.767 1.00 78.56 71 SER A CA 1
ATOM 546 C C . SER A 1 71 ? 11.499 -10.300 -10.398 1.00 78.56 71 SER A C 1
ATOM 548 O O . SER A 1 71 ? 12.159 -10.575 -9.389 1.00 78.56 71 SER A O 1
ATOM 550 N N . LEU A 1 72 ? 10.440 -9.492 -10.350 1.00 75.38 72 LEU A N 1
ATOM 551 C CA . LEU A 1 72 ? 9.928 -8.873 -9.135 1.00 75.38 72 LEU A CA 1
ATOM 552 C C . LEU A 1 72 ? 9.302 -9.910 -8.197 1.00 75.38 72 LEU A C 1
ATOM 554 O O . LEU A 1 72 ? 9.613 -9.916 -7.010 1.00 75.38 72 LEU A O 1
ATOM 558 N N . GLN A 1 73 ? 8.489 -10.823 -8.731 1.00 77.88 73 GLN A N 1
ATOM 559 C CA . GLN A 1 73 ? 7.897 -11.943 -8.002 1.00 77.88 73 GLN A CA 1
ATOM 560 C C . GLN A 1 73 ? 8.975 -12.772 -7.316 1.00 77.88 73 GLN A C 1
ATOM 562 O O . GLN A 1 73 ? 8.881 -13.033 -6.120 1.00 77.88 73 GLN A O 1
ATOM 567 N N . LYS A 1 74 ? 10.020 -13.146 -8.063 1.00 77.31 74 LYS A N 1
ATOM 568 C CA . LYS A 1 74 ? 11.146 -13.903 -7.520 1.00 77.31 74 LYS A CA 1
ATOM 569 C C . LYS A 1 74 ? 11.794 -13.164 -6.350 1.00 77.31 74 LYS A C 1
ATOM 571 O O . LYS A 1 74 ? 11.954 -13.733 -5.280 1.00 77.31 74 LYS A O 1
ATOM 576 N N . THR A 1 75 ? 12.065 -11.871 -6.525 1.00 72.69 75 THR A N 1
ATOM 577 C CA . THR A 1 75 ? 12.650 -11.028 -5.471 1.00 72.69 75 THR A CA 1
ATOM 578 C C . THR A 1 75 ? 11.762 -10.958 -4.224 1.00 72.69 75 THR A C 1
ATOM 580 O O . THR A 1 75 ? 12.280 -10.959 -3.113 1.00 72.69 75 THR A O 1
ATOM 583 N N . LEU A 1 76 ? 10.438 -10.899 -4.397 1.00 67.88 76 LEU A N 1
ATOM 584 C CA . LEU A 1 76 ? 9.462 -10.819 -3.305 1.00 67.88 76 LEU A CA 1
ATOM 585 C C . LEU A 1 76 ? 9.271 -12.146 -2.564 1.00 67.88 76 LEU A C 1
ATOM 587 O O . LEU A 1 76 ? 9.089 -12.141 -1.347 1.00 67.88 76 LEU A O 1
ATOM 591 N N . PHE A 1 77 ? 9.308 -13.269 -3.281 1.00 70.38 77 PHE A N 1
ATOM 592 C CA . PHE A 1 77 ? 9.218 -14.603 -2.687 1.00 70.38 77 PHE A CA 1
ATOM 593 C C . PHE A 1 77 ? 10.502 -14.974 -1.945 1.00 70.38 77 PHE A C 1
ATOM 595 O O . PHE A 1 77 ? 10.419 -15.542 -0.862 1.00 70.38 77 PHE A O 1
ATOM 602 N N . ASP A 1 78 ? 11.668 -14.581 -2.466 1.00 67.94 78 ASP A N 1
ATOM 603 C CA . ASP A 1 78 ? 12.973 -14.828 -1.834 1.00 67.94 78 ASP A CA 1
ATOM 604 C C . ASP A 1 78 ? 13.111 -14.167 -0.447 1.00 67.94 78 ASP A C 1
ATOM 606 O O . ASP A 1 78 ? 13.979 -14.550 0.337 1.00 67.94 78 ASP A O 1
ATOM 610 N N . VAL A 1 79 ? 12.278 -13.170 -0.131 1.00 62.25 79 VAL A N 1
ATOM 611 C CA . VAL A 1 79 ? 12.238 -12.504 1.184 1.00 62.25 79 VAL A CA 1
ATOM 612 C C . VAL A 1 79 ? 10.978 -12.828 1.988 1.00 62.25 79 VAL A C 1
ATOM 614 O O . VAL A 1 79 ? 10.691 -12.144 2.965 1.00 62.25 79 VAL A O 1
ATOM 617 N N . GLU A 1 80 ? 10.199 -13.829 1.561 1.00 60.03 80 GLU A N 1
ATOM 618 C CA . GLU A 1 80 ? 8.919 -14.229 2.172 1.00 60.03 80 GLU A CA 1
ATOM 619 C C . GLU A 1 80 ? 7.921 -13.065 2.365 1.00 60.03 80 GLU A C 1
ATOM 621 O O . GLU A 1 80 ? 6.978 -13.150 3.153 1.00 60.03 80 GLU A O 1
ATOM 626 N N . ALA A 1 81 ? 8.088 -11.965 1.620 1.00 56.81 81 ALA A N 1
ATOM 627 C CA . ALA A 1 81 ? 7.246 -10.781 1.766 1.00 56.81 81 ALA A CA 1
ATOM 628 C C . ALA A 1 81 ? 5.844 -11.007 1.189 1.00 56.81 81 ALA A C 1
ATOM 630 O O . ALA A 1 81 ? 4.889 -10.367 1.619 1.00 56.81 81 ALA A O 1
ATOM 631 N N . VAL A 1 82 ? 5.701 -11.910 0.215 1.00 59.72 82 VAL A N 1
ATOM 632 C CA . VAL A 1 82 ? 4.431 -12.191 -0.464 1.00 59.72 82 VAL A CA 1
ATOM 633 C C . VAL A 1 82 ? 4.284 -13.695 -0.676 1.00 59.72 82 VAL A C 1
ATOM 635 O O . VAL A 1 82 ? 5.197 -14.350 -1.168 1.00 59.72 82 VAL A O 1
ATOM 638 N N . THR A 1 83 ? 3.123 -14.253 -0.342 1.00 63.34 83 THR A N 1
ATOM 639 C CA . THR A 1 83 ? 2.786 -15.654 -0.638 1.00 63.34 83 THR A CA 1
ATOM 640 C C . THR A 1 83 ? 2.293 -15.831 -2.084 1.00 63.34 83 THR A C 1
ATOM 642 O O . THR A 1 83 ? 1.758 -14.889 -2.676 1.00 63.34 83 THR A O 1
ATOM 645 N N . PRO A 1 84 ? 2.353 -17.049 -2.662 1.00 66.31 84 PRO A N 1
ATOM 646 C CA . PRO A 1 84 ? 1.798 -17.321 -3.992 1.00 66.31 84 PRO A CA 1
ATOM 647 C C . PRO A 1 84 ? 0.322 -16.935 -4.150 1.00 66.31 84 PRO A C 1
ATOM 649 O O . PRO A 1 84 ? -0.066 -16.355 -5.161 1.00 66.31 84 PRO A O 1
ATOM 652 N N . ALA A 1 85 ? -0.503 -17.181 -3.129 1.00 64.00 85 ALA A N 1
ATOM 653 C CA . ALA A 1 85 ? -1.919 -16.817 -3.151 1.00 64.00 85 ALA A CA 1
ATOM 654 C C . ALA A 1 85 ? -2.144 -15.293 -3.104 1.00 64.00 85 ALA A C 1
ATOM 656 O O . ALA A 1 85 ? -3.070 -14.785 -3.740 1.00 64.00 85 ALA A O 1
ATOM 657 N N . GLU A 1 86 ? -1.314 -14.556 -2.360 1.00 58.69 86 GLU A N 1
ATOM 658 C CA . GLU A 1 86 ? -1.333 -13.089 -2.356 1.00 58.69 86 GLU A CA 1
ATOM 659 C C . GLU A 1 86 ? -0.898 -12.535 -3.719 1.00 58.69 86 GLU A C 1
ATOM 661 O O . GLU A 1 86 ? -1.549 -11.621 -4.222 1.00 58.69 86 GLU A O 1
ATOM 666 N N . TRP A 1 87 ? 0.119 -13.132 -4.351 1.00 69.50 87 TRP A N 1
ATOM 667 C CA . TRP A 1 87 ? 0.587 -12.754 -5.687 1.00 69.50 87 TRP A CA 1
ATOM 668 C C . TRP A 1 87 ? -0.468 -12.978 -6.782 1.00 69.50 87 TRP A C 1
ATOM 670 O O . TRP A 1 87 ? -0.707 -12.096 -7.603 1.00 69.50 87 TRP A O 1
ATOM 680 N N . GLU A 1 88 ? -1.179 -14.107 -6.762 1.00 67.81 88 GLU A N 1
ATOM 681 C CA . GLU A 1 88 ? -2.255 -14.390 -7.725 1.00 67.81 88 GLU A CA 1
ATOM 682 C C . GLU A 1 88 ? -3.469 -13.464 -7.543 1.00 67.81 88 GLU A C 1
ATOM 684 O O . GLU A 1 88 ? -3.995 -12.896 -8.507 1.00 67.81 88 GLU A O 1
ATOM 689 N N . ARG A 1 89 ? -3.896 -13.220 -6.292 1.00 59.03 89 ARG A N 1
ATOM 690 C CA . ARG A 1 89 ? -4.940 -12.216 -5.994 1.00 59.03 89 ARG A CA 1
ATOM 691 C C . ARG A 1 89 ? -4.522 -10.818 -6.457 1.00 59.03 89 ARG A C 1
ATOM 693 O O . ARG A 1 89 ? -5.373 -10.031 -6.879 1.00 59.03 89 ARG A O 1
ATOM 700 N N . PHE A 1 90 ? -3.229 -10.528 -6.370 1.00 59.94 90 PHE A N 1
ATOM 701 C CA . PHE A 1 90 ? -2.609 -9.281 -6.785 1.00 59.94 90 PHE A CA 1
ATOM 702 C C . PHE A 1 90 ? -2.581 -9.119 -8.314 1.00 59.94 90 PHE A C 1
ATOM 704 O O . PHE A 1 90 ? -3.072 -8.098 -8.799 1.00 59.94 90 PHE A O 1
ATOM 711 N N . LEU A 1 91 ? -2.148 -10.119 -9.089 1.00 65.19 91 LEU A N 1
ATOM 712 C CA . LEU A 1 91 ? -2.241 -10.099 -10.559 1.00 65.19 91 LEU A CA 1
ATOM 713 C C . LEU A 1 91 ? -3.697 -9.929 -11.024 1.00 65.19 91 LEU A C 1
ATOM 715 O O . LEU A 1 91 ? -4.006 -9.071 -11.855 1.00 65.19 91 LEU A O 1
ATOM 719 N N . GLY A 1 92 ? -4.625 -10.645 -10.384 1.00 59.03 92 GLY A N 1
ATOM 720 C CA . GLY A 1 92 ? -6.064 -10.506 -10.616 1.00 59.03 92 GLY A CA 1
ATOM 721 C C . GLY A 1 92 ? -6.663 -9.151 -10.201 1.00 59.03 92 GLY A C 1
ATOM 722 O O . GLY A 1 92 ? -7.852 -8.914 -10.430 1.00 59.03 92 GLY A O 1
ATOM 723 N N . SER A 1 93 ? -5.893 -8.255 -9.571 1.00 54.62 93 SER A N 1
ATOM 724 C CA . SER A 1 93 ? -6.322 -6.890 -9.238 1.00 54.62 93 SER A CA 1
ATOM 725 C C . SER A 1 93 ? -6.039 -5.875 -10.353 1.00 54.62 93 SER A C 1
ATOM 727 O O . SER A 1 93 ? -6.759 -4.881 -10.444 1.00 54.62 93 SER A O 1
ATOM 729 N N . PHE A 1 94 ? -5.059 -6.135 -11.227 1.00 53.19 94 PHE A N 1
ATOM 730 C CA . PHE A 1 94 ? -4.759 -5.290 -12.393 1.00 53.19 94 PHE A CA 1
ATOM 731 C C . PHE A 1 94 ? -5.682 -5.567 -13.576 1.00 53.19 94 PHE A C 1
ATOM 733 O O . PHE A 1 94 ? -6.093 -4.632 -14.250 1.00 53.19 94 PHE A O 1
ATOM 740 N N . ALA A 1 95 ? -6.077 -6.829 -13.776 1.00 49.81 95 ALA A N 1
ATOM 741 C CA . ALA A 1 95 ? -7.029 -7.221 -14.819 1.00 49.81 95 ALA A CA 1
ATOM 742 C C . ALA A 1 95 ? -8.443 -6.649 -14.595 1.00 49.81 95 ALA A C 1
ATOM 744 O O . ALA A 1 95 ? -9.298 -6.688 -15.480 1.00 49.81 95 ALA A O 1
ATOM 745 N N . ARG A 1 96 ? -8.719 -6.109 -13.401 1.00 46.00 96 ARG A N 1
ATOM 746 C CA . ARG A 1 96 ? -9.965 -5.393 -13.137 1.00 46.00 96 ARG A CA 1
ATOM 747 C C . ARG A 1 96 ? -9.811 -3.989 -13.698 1.00 46.00 96 ARG A C 1
ATOM 749 O O . ARG A 1 96 ? -9.135 -3.162 -13.086 1.00 46.00 96 ARG A O 1
ATOM 756 N N . HIS A 1 97 ? -10.476 -3.735 -14.829 1.00 37.25 97 HIS A N 1
ATOM 757 C CA . HIS A 1 97 ? -10.728 -2.384 -15.326 1.00 37.25 97 HIS A CA 1
ATOM 758 C C . HIS A 1 97 ? -11.016 -1.471 -14.143 1.00 37.25 97 HIS A C 1
ATOM 760 O O . HIS A 1 97 ? -11.884 -1.773 -13.320 1.00 37.25 97 HIS A O 1
ATOM 766 N N . THR A 1 98 ? -10.213 -0.416 -14.048 1.00 43.62 98 THR A N 1
ATOM 767 C CA . THR A 1 98 ? -10.269 0.651 -13.059 1.00 43.62 98 THR A CA 1
ATOM 768 C C . THR A 1 98 ? -11.703 0.906 -12.608 1.00 43.62 98 THR A C 1
ATOM 770 O O . THR A 1 98 ? -12.480 1.623 -13.236 1.00 43.62 98 THR A O 1
ATOM 773 N N . ALA A 1 99 ? -12.063 0.297 -11.475 1.00 43.09 99 ALA A N 1
ATOM 774 C CA . ALA A 1 99 ? -13.210 0.733 -10.712 1.00 43.09 99 ALA A CA 1
ATOM 775 C C . ALA A 1 99 ? -12.967 2.217 -10.439 1.00 43.09 99 ALA A C 1
ATOM 777 O O . ALA A 1 99 ? -11.911 2.565 -9.907 1.00 43.09 99 ALA A O 1
ATOM 778 N N . ARG A 1 100 ? -13.904 3.048 -10.906 1.00 46.69 100 ARG A N 1
ATOM 779 C CA . ARG A 1 100 ? -14.007 4.501 -10.717 1.00 46.69 100 ARG A CA 1
ATOM 780 C C . ARG A 1 100 ? -13.157 4.971 -9.534 1.00 46.69 100 ARG A C 1
ATOM 782 O O . ARG A 1 100 ? -13.313 4.434 -8.439 1.00 46.69 100 ARG A O 1
ATOM 789 N N . HIS A 1 101 ? -12.268 5.945 -9.744 1.00 47.72 101 HIS A N 1
ATOM 790 C CA . HIS A 1 101 ? -11.484 6.553 -8.667 1.00 47.72 101 HIS A CA 1
ATOM 791 C C . HIS A 1 101 ? -12.429 7.133 -7.610 1.00 47.72 101 HIS A C 1
ATOM 793 O O . HIS A 1 101 ? -12.895 8.265 -7.701 1.00 47.72 101 HIS A O 1
ATOM 799 N N . TYR A 1 102 ? -12.744 6.330 -6.603 1.00 60.84 102 TYR A N 1
ATOM 800 C CA . TYR A 1 102 ? -13.497 6.770 -5.451 1.00 60.84 102 TYR A CA 1
ATOM 801 C C . TYR A 1 102 ? -12.517 7.576 -4.598 1.00 60.84 102 TYR A C 1
ATOM 803 O O . TYR A 1 102 ? -11.650 6.987 -3.953 1.00 60.84 102 TYR A O 1
ATOM 811 N N . GLY A 1 103 ? -12.612 8.909 -4.645 1.00 59.59 103 GLY A N 1
ATOM 812 C CA . GLY A 1 103 ? -11.696 9.828 -3.956 1.00 59.59 103 GLY A CA 1
ATOM 813 C C . GLY A 1 103 ? -11.506 9.503 -2.466 1.00 59.59 103 GLY A C 1
ATOM 814 O O . GLY A 1 103 ? -12.324 8.763 -1.894 1.00 59.59 103 GLY A O 1
ATOM 815 N N . PRO A 1 104 ? -10.423 9.997 -1.837 1.00 64.19 104 PRO A N 1
ATOM 816 C CA . PRO A 1 104 ? -10.086 9.702 -0.445 1.00 64.19 104 PRO A CA 1
ATOM 817 C C . PRO A 1 104 ? -11.293 9.910 0.475 1.00 64.19 104 PRO A C 1
ATOM 819 O O . PRO A 1 104 ? -12.119 10.794 0.256 1.00 64.19 104 PRO A O 1
ATOM 822 N N . LEU A 1 105 ?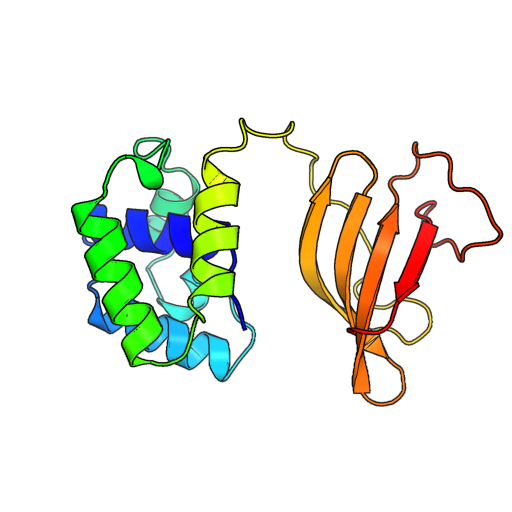 -11.426 9.028 1.464 1.00 74.88 105 LEU A N 1
ATOM 823 C CA . LEU A 1 105 ? -12.477 9.110 2.471 1.00 74.88 105 LEU A CA 1
ATOM 824 C C . LEU A 1 105 ? -11.851 9.771 3.700 1.00 74.88 105 LEU A C 1
ATOM 826 O O . LEU A 1 105 ? -10.966 9.157 4.294 1.00 74.88 105 LEU A O 1
ATOM 830 N N . PRO A 1 106 ? -12.234 11.013 4.041 1.00 75.06 106 PRO A N 1
ATOM 831 C CA . PRO A 1 106 ? -11.732 11.672 5.234 1.00 75.06 106 PRO A CA 1
ATOM 832 C C . PRO A 1 106 ? -12.389 11.010 6.445 1.00 75.06 106 PRO A C 1
ATOM 834 O O . PRO A 1 106 ? -13.530 11.315 6.790 1.00 75.06 106 PRO A O 1
ATOM 837 N N . VAL A 1 107 ? -11.683 10.047 7.031 1.00 81.06 107 VAL A N 1
ATOM 838 C CA . VAL A 1 107 ? -12.074 9.362 8.264 1.00 81.06 107 VAL A CA 1
ATOM 839 C C . VAL A 1 107 ? -11.057 9.670 9.354 1.00 81.06 107 VAL A C 1
ATOM 841 O O . VAL A 1 107 ? -9.870 9.809 9.043 1.00 81.06 107 VAL A O 1
ATOM 844 N N . PRO A 1 108 ? -11.492 9.797 10.615 1.00 81.62 108 PRO A N 1
ATOM 845 C CA . PRO A 1 108 ? -10.569 9.973 11.720 1.00 81.62 108 PRO A CA 1
ATOM 846 C C . PRO A 1 108 ? -9.668 8.743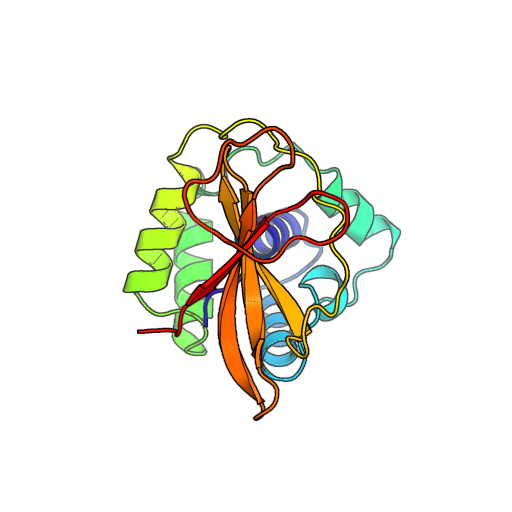 11.854 1.00 81.62 108 PRO A C 1
ATOM 848 O O . PRO A 1 108 ? -10.084 7.615 11.591 1.00 81.62 108 PRO A O 1
ATOM 851 N N . GLN A 1 109 ? -8.426 8.971 12.276 1.00 80.81 109 GLN A N 1
ATOM 852 C CA . GLN A 1 109 ? -7.467 7.895 12.531 1.00 80.81 109 GLN A CA 1
ATOM 853 C C . GLN A 1 109 ? -7.908 7.002 13.699 1.00 80.81 109 GLN A C 1
ATOM 855 O O . GLN A 1 109 ? -7.561 5.826 13.741 1.00 80.81 109 GLN A O 1
ATOM 860 N N . GLU A 1 110 ? -8.705 7.542 14.618 1.00 84.81 110 GLU A N 1
ATOM 861 C CA . GLU A 1 110 ? -9.253 6.818 15.757 1.00 84.81 110 GLU A CA 1
ATOM 862 C C . GLU A 1 110 ? -10.777 6.903 15.769 1.00 84.81 110 GLU A C 1
ATOM 864 O O . GLU A 1 110 ? -11.368 7.957 15.527 1.00 84.81 110 GLU A O 1
ATOM 869 N N . PHE A 1 111 ? -11.419 5.780 16.064 1.00 83.56 111 PHE A N 1
ATOM 870 C CA . PHE A 1 111 ? -12.867 5.668 16.169 1.00 83.56 111 PHE A CA 1
ATOM 871 C C . PHE A 1 111 ? -13.211 4.614 17.222 1.00 83.56 111 PHE A C 1
ATOM 873 O O . PHE A 1 111 ? -12.789 3.476 17.087 1.00 83.56 111 PHE A O 1
ATOM 880 N N . ASP A 1 112 ? -13.967 4.976 18.263 1.00 84.81 112 ASP A N 1
ATOM 881 C CA . ASP A 1 112 ? -14.444 4.058 19.318 1.00 84.81 112 ASP A CA 1
ATOM 882 C C . ASP A 1 112 ? -13.356 3.122 19.899 1.00 84.81 112 ASP A C 1
ATOM 884 O O . ASP A 1 112 ? -13.557 1.933 20.138 1.00 84.81 112 ASP A O 1
ATOM 888 N N . GLY A 1 113 ? -12.153 3.667 20.109 1.00 84.50 113 GLY A N 1
ATOM 889 C CA . GLY A 1 113 ? -10.986 2.919 20.593 1.00 84.50 113 GLY A CA 1
ATOM 890 C C . GLY A 1 113 ? -10.395 1.925 19.590 1.00 84.50 113 GLY A C 1
ATOM 891 O O . GLY A 1 113 ? -9.582 1.092 19.979 1.00 84.50 113 GLY A O 1
ATOM 892 N N . TYR A 1 114 ? -10.782 2.022 18.320 1.00 88.56 114 TYR A N 1
ATOM 893 C CA . TYR A 1 114 ? -10.077 1.426 17.198 1.00 88.56 114 TYR A CA 1
ATOM 894 C C . TYR A 1 114 ? -9.139 2.449 16.563 1.00 88.56 114 TYR A C 1
ATOM 896 O O . TYR A 1 114 ? -9.561 3.554 16.222 1.00 88.56 114 TYR A O 1
ATOM 904 N N . THR A 1 115 ? -7.890 2.063 16.329 1.00 86.81 115 THR A N 1
ATOM 905 C CA . THR A 1 115 ? -6.916 2.879 15.593 1.00 86.81 115 THR A CA 1
ATOM 906 C C . THR A 1 115 ? -6.810 2.360 14.167 1.00 86.81 115 THR A C 1
ATOM 908 O O . THR A 1 115 ? -6.264 1.278 13.938 1.00 86.81 115 THR A O 1
ATOM 911 N N . LEU A 1 116 ? -7.330 3.115 13.198 1.00 82.25 116 LEU A N 1
ATOM 912 C CA . LEU A 1 116 ? -7.188 2.820 11.774 1.00 82.25 116 LEU A CA 1
ATOM 913 C C . LEU A 1 116 ? -5.717 2.962 11.372 1.00 82.25 116 LEU A C 1
ATOM 915 O O . LEU A 1 116 ? -5.075 3.971 11.659 1.00 82.25 116 LEU A O 1
ATOM 919 N N . GLN A 1 117 ? -5.184 1.948 10.696 1.00 78.38 117 GLN A N 1
ATOM 920 C CA . GLN A 1 117 ? -3.780 1.913 10.299 1.00 78.38 117 GLN A CA 1
ATOM 921 C C . GLN A 1 117 ? -3.615 2.187 8.803 1.00 78.38 117 GLN A C 1
ATOM 923 O O . GLN A 1 117 ? -3.053 3.209 8.423 1.00 78.38 117 GLN A O 1
ATOM 928 N N . TRP A 1 118 ? -4.119 1.299 7.941 1.00 72.06 118 TRP A N 1
ATOM 929 C CA . TRP A 1 118 ? -4.035 1.473 6.489 1.00 72.06 118 TRP A CA 1
ATOM 930 C C . TRP A 1 118 ? -5.196 0.823 5.748 1.00 72.06 118 TRP A C 1
ATOM 932 O O . TRP A 1 118 ? -5.866 -0.083 6.244 1.00 72.06 118 TRP A O 1
ATOM 942 N N . GLU A 1 119 ? -5.426 1.303 4.532 1.00 80.25 119 GLU A N 1
ATOM 943 C CA . GLU A 1 119 ? -6.455 0.803 3.631 1.00 80.25 119 GLU A CA 1
ATOM 944 C C . GLU A 1 119 ? -6.087 -0.584 3.080 1.00 80.25 119 GLU A C 1
ATOM 946 O O . GLU A 1 119 ? -5.025 -0.787 2.499 1.00 80.25 119 GLU A O 1
ATOM 951 N N . LEU A 1 120 ? -6.999 -1.542 3.238 1.00 75.69 120 LEU A N 1
ATOM 952 C CA . LEU A 1 120 ? -6.919 -2.887 2.665 1.00 75.69 120 LEU A CA 1
ATOM 953 C C . LEU A 1 120 ? -7.629 -2.976 1.314 1.00 75.69 120 LEU A C 1
ATOM 955 O O . LEU A 1 120 ? -7.192 -3.696 0.418 1.00 75.69 120 LEU A O 1
ATOM 959 N N . ALA A 1 121 ? -8.766 -2.291 1.174 1.00 77.81 121 ALA A N 1
ATOM 960 C CA . ALA A 1 121 ? -9.551 -2.324 -0.051 1.00 77.81 121 ALA A CA 1
ATOM 961 C C . ALA A 1 121 ? -10.499 -1.133 -0.157 1.00 77.81 121 ALA A C 1
ATOM 963 O O . ALA A 1 121 ? -11.134 -0.739 0.815 1.00 77.81 121 ALA A O 1
ATOM 964 N N . ARG A 1 122 ? -10.712 -0.656 -1.382 1.00 83.38 122 ARG A N 1
ATOM 965 C CA . ARG A 1 122 ? -11.693 0.384 -1.700 1.00 83.38 122 ARG A CA 1
ATOM 966 C C . ARG A 1 122 ? -12.640 -0.055 -2.791 1.00 83.38 122 ARG A C 1
ATOM 968 O O . ARG A 1 122 ? -12.238 -0.641 -3.801 1.00 83.38 122 ARG A O 1
ATOM 975 N N . ARG A 1 123 ? -13.921 0.212 -2.570 1.00 81.31 123 ARG A N 1
ATOM 976 C CA . ARG A 1 123 ? -15.025 -0.096 -3.480 1.00 81.31 123 ARG A CA 1
ATOM 977 C C . ARG A 1 123 ? -16.046 1.037 -3.447 1.00 81.31 123 ARG A C 1
ATOM 979 O O . ARG A 1 123 ? -15.961 1.947 -2.629 1.00 81.31 123 ARG A O 1
ATOM 986 N N . GLU A 1 124 ? -17.038 0.937 -4.322 1.00 80.94 124 GLU A N 1
ATOM 987 C CA . GLU A 1 124 ? -18.139 1.899 -4.436 1.00 80.94 124 GLU A CA 1
ATOM 988 C C . GLU A 1 124 ? -18.801 2.207 -3.095 1.00 80.94 124 GLU A C 1
ATOM 990 O O . GLU A 1 124 ? -19.031 3.360 -2.758 1.00 80.94 124 GLU A O 1
ATOM 995 N N . ARG A 1 125 ? -19.036 1.171 -2.283 1.00 84.62 125 ARG A N 1
ATOM 996 C CA . ARG A 1 125 ? -19.745 1.318 -1.010 1.00 84.62 125 ARG A CA 1
ATOM 997 C C . ARG A 1 125 ? -18.890 1.874 0.132 1.00 84.62 125 ARG A C 1
ATOM 999 O O . ARG A 1 125 ? -19.443 2.181 1.184 1.00 84.62 125 ARG A O 1
ATOM 1006 N N . GLY A 1 126 ? -17.569 1.953 -0.022 1.00 89.06 126 GLY A N 1
ATOM 1007 C CA . GLY A 1 126 ? -16.695 2.295 1.095 1.00 89.06 126 GLY A CA 1
ATOM 1008 C C . GLY A 1 126 ? -15.272 1.764 1.001 1.00 89.06 126 GLY A C 1
ATOM 1009 O O . GLY A 1 126 ? -14.846 1.210 -0.016 1.00 89.06 126 GLY A O 1
ATOM 1010 N N . VAL A 1 127 ? -14.549 1.934 2.101 1.00 87.94 127 VAL A N 1
ATOM 1011 C CA . VAL A 1 127 ? -13.149 1.541 2.265 1.00 87.94 127 VAL A CA 1
ATOM 1012 C C . VAL A 1 127 ? -13.034 0.609 3.460 1.00 87.94 127 VAL A C 1
ATOM 1014 O O . VAL A 1 127 ? -13.703 0.797 4.469 1.00 87.94 127 VAL A O 1
ATOM 1017 N N . VAL A 1 128 ? -12.214 -0.423 3.334 1.00 88.56 128 VAL A N 1
ATOM 1018 C CA . VAL A 1 128 ? -11.856 -1.335 4.415 1.00 88.56 128 VAL A CA 1
ATOM 1019 C C . VAL A 1 128 ? -10.454 -0.977 4.867 1.00 88.56 128 VAL A C 1
ATOM 1021 O O . VAL A 1 128 ? -9.546 -0.926 4.041 1.00 88.56 128 VAL A O 1
ATOM 1024 N N . TYR A 1 129 ? -10.286 -0.765 6.162 1.00 84.62 129 TYR A N 1
ATOM 1025 C CA . TYR A 1 129 ? -9.017 -0.509 6.820 1.00 84.62 129 TYR A CA 1
ATOM 1026 C C . TYR A 1 129 ? -8.633 -1.701 7.687 1.00 84.62 129 TYR A C 1
ATOM 1028 O O . TYR A 1 129 ? -9.498 -2.365 8.258 1.00 84.62 129 TYR A O 1
ATOM 1036 N N . ARG A 1 130 ? -7.333 -1.940 7.830 1.00 83.12 130 ARG A N 1
ATOM 1037 C CA . ARG A 1 130 ? -6.809 -2.639 9.000 1.00 83.12 130 ARG A CA 1
ATOM 1038 C C . ARG A 1 130 ? -6.817 -1.657 10.161 1.00 83.12 130 ARG A C 1
ATOM 1040 O O . ARG A 1 130 ? -6.419 -0.505 9.987 1.00 83.12 130 ARG A O 1
ATOM 1047 N N . ALA A 1 131 ? -7.246 -2.114 11.323 1.00 86.75 131 ALA A N 1
ATOM 1048 C CA . ALA A 1 131 ? -7.222 -1.341 12.547 1.00 86.75 131 ALA A CA 1
ATOM 1049 C C . ALA A 1 131 ? -6.716 -2.186 13.717 1.00 86.75 131 ALA A C 1
ATOM 1051 O O . ALA A 1 131 ? -6.672 -3.416 13.642 1.00 86.75 131 ALA A O 1
ATOM 1052 N N . LYS A 1 132 ? -6.352 -1.501 14.796 1.00 85.25 132 LYS A N 1
ATOM 1053 C CA . LYS A 1 132 ? -6.095 -2.099 16.104 1.00 85.25 132 LYS A CA 1
ATOM 1054 C C . LYS A 1 132 ? -7.278 -1.841 17.014 1.00 85.25 132 LYS A C 1
ATOM 1056 O O . LYS A 1 132 ? -7.761 -0.716 17.025 1.00 85.25 132 LYS A O 1
ATOM 1061 N N . ASP A 1 133 ? -7.753 -2.855 17.726 1.00 91.31 133 ASP A N 1
ATOM 1062 C CA . ASP A 1 133 ? -8.740 -2.667 18.790 1.00 91.31 133 ASP A CA 1
ATOM 1063 C C . ASP A 1 133 ? -8.092 -2.149 20.089 1.00 91.31 133 ASP A C 1
ATOM 1065 O O . ASP A 1 133 ? -6.876 -1.947 20.163 1.00 91.31 133 ASP A O 1
ATOM 1069 N N . LYS A 1 134 ? -8.920 -1.962 21.125 1.00 89.69 134 LYS A N 1
ATOM 1070 C CA . LYS A 1 134 ? -8.511 -1.493 22.461 1.00 89.69 134 LYS A CA 1
ATOM 1071 C C . LYS A 1 134 ? -7.472 -2.407 23.128 1.00 89.69 134 LYS A C 1
ATOM 1073 O O . LYS A 1 134 ? -6.704 -1.938 23.962 1.00 89.69 134 LYS A O 1
ATOM 1078 N N . ASP A 1 135 ? -7.430 -3.680 22.737 1.00 90.44 135 ASP A N 1
ATOM 1079 C CA . ASP A 1 135 ? -6.519 -4.700 23.259 1.00 90.44 135 ASP A CA 1
ATOM 1080 C C . ASP A 1 135 ? -5.275 -4.888 22.362 1.00 90.44 135 ASP A C 1
ATOM 1082 O O . ASP A 1 135 ? -4.435 -5.751 22.620 1.00 90.44 135 ASP A O 1
ATOM 1086 N N . GLY A 1 136 ? -5.140 -4.103 21.286 1.00 85.50 136 GLY A N 1
ATOM 1087 C CA . GLY A 1 136 ? -4.043 -4.200 20.322 1.00 85.50 136 GLY A CA 1
ATOM 1088 C C . GLY A 1 136 ? -4.169 -5.355 19.316 1.00 85.50 136 GLY A C 1
ATOM 1089 O O . GLY A 1 136 ? -3.214 -5.639 18.574 1.00 85.50 136 GLY A O 1
ATOM 1090 N N . ARG A 1 137 ? -5.330 -6.013 19.242 1.00 87.00 137 ARG A N 1
ATOM 1091 C CA . ARG A 1 137 ? -5.622 -7.055 18.251 1.00 87.00 137 ARG A CA 1
ATOM 1092 C C . ARG A 1 137 ? -5.907 -6.436 16.893 1.00 87.00 137 ARG A C 1
ATOM 1094 O O . ARG A 1 137 ? -6.442 -5.336 16.779 1.00 87.00 137 ARG A O 1
ATOM 1101 N N . ASP A 1 138 ? -5.521 -7.156 15.849 1.00 84.94 138 ASP A N 1
ATOM 1102 C CA . ASP A 1 138 ? -5.807 -6.754 14.480 1.00 84.94 138 ASP A CA 1
ATOM 1103 C C . ASP A 1 138 ? -7.267 -7.037 14.125 1.00 84.94 138 ASP A C 1
ATOM 1105 O O . ASP A 1 138 ? -7.747 -8.159 14.278 1.00 84.94 138 ASP A O 1
ATOM 1109 N N . VAL A 1 139 ? -7.950 -6.024 13.594 1.00 90.94 139 VAL A N 1
ATOM 1110 C CA . VAL A 1 139 ? -9.322 -6.122 13.081 1.00 90.94 139 VAL A CA 1
ATOM 1111 C C . VAL A 1 139 ? -9.450 -5.423 11.727 1.00 90.94 139 VAL A C 1
ATOM 1113 O O . VAL A 1 139 ? -8.651 -4.552 11.370 1.00 90.94 139 VAL A O 1
ATOM 1116 N N . ALA A 1 140 ? -10.469 -5.787 10.957 1.00 90.56 140 ALA A N 1
ATOM 1117 C CA . ALA A 1 140 ? -10.858 -5.086 9.744 1.00 90.56 140 ALA A CA 1
ATOM 1118 C C . ALA A 1 140 ? -12.031 -4.142 10.038 1.00 90.56 140 ALA A C 1
ATOM 1120 O O . ALA A 1 140 ? -13.073 -4.566 10.537 1.00 90.56 140 ALA A O 1
ATOM 1121 N N . VAL A 1 141 ? -11.880 -2.865 9.687 1.00 91.44 141 VAL A N 1
ATOM 1122 C CA . VAL A 1 141 ? -12.921 -1.841 9.829 1.00 91.44 141 VAL A CA 1
ATOM 1123 C C . VAL A 1 141 ? -13.374 -1.394 8.450 1.00 91.44 141 VAL A C 1
ATOM 1125 O O . VAL A 1 141 ? -12.617 -0.795 7.689 1.00 91.44 141 VAL A O 1
ATOM 1128 N N . LYS A 1 142 ? -14.630 -1.669 8.112 1.00 93.00 142 LYS A N 1
ATOM 1129 C CA . LYS A 1 142 ? -15.267 -1.183 6.893 1.00 93.00 142 LYS A CA 1
ATOM 1130 C C . LYS A 1 142 ? -15.981 0.134 7.162 1.00 93.00 142 LYS A C 1
ATOM 1132 O O . LYS A 1 142 ? -16.987 0.169 7.865 1.00 93.00 142 LYS A O 1
ATOM 1137 N N . VAL A 1 143 ? -15.491 1.188 6.529 1.00 91.75 143 VAL A N 1
ATOM 1138 C CA . VAL A 1 143 ? -16.088 2.520 6.516 1.00 91.75 143 VAL A CA 1
ATOM 1139 C C . VAL A 1 143 ? -16.962 2.661 5.277 1.00 91.75 143 VAL A C 1
ATOM 1141 O O . VAL A 1 143 ? -16.482 2.562 4.146 1.00 91.75 143 VAL A O 1
ATOM 1144 N N . PHE A 1 144 ? -18.245 2.924 5.481 1.00 90.81 144 PHE A N 1
ATOM 1145 C CA . PHE A 1 144 ? -19.201 3.196 4.415 1.00 90.81 144 PHE A CA 1
ATOM 1146 C C . PHE A 1 144 ? -19.249 4.686 4.080 1.00 90.81 144 PHE A C 1
ATOM 1148 O O . PHE A 1 144 ? -19.196 5.536 4.971 1.00 90.81 144 PHE A O 1
ATOM 1155 N N . ARG A 1 145 ? -19.393 5.003 2.789 1.00 86.50 145 ARG A N 1
ATOM 1156 C CA . ARG A 1 145 ? -19.621 6.383 2.331 1.00 86.50 145 ARG A CA 1
ATOM 1157 C C . ARG A 1 145 ? -20.980 6.898 2.817 1.00 86.50 145 ARG A C 1
ATOM 1159 O O . ARG A 1 145 ? -21.899 6.105 3.011 1.00 86.50 145 ARG A O 1
ATOM 1166 N N . LYS A 1 146 ? -21.114 8.216 2.984 1.00 85.75 146 LYS A N 1
ATOM 1167 C CA . LYS A 1 146 ? -22.317 8.868 3.546 1.00 85.75 146 LYS A CA 1
ATOM 1168 C C . LYS A 1 146 ? -23.584 8.549 2.753 1.00 85.75 146 LYS A C 1
ATOM 1170 O O . LYS A 1 146 ? -24.652 8.357 3.321 1.00 85.75 146 LYS A O 1
ATOM 1175 N N . GLU A 1 147 ? -23.434 8.481 1.438 1.00 82.12 147 GLU A N 1
ATOM 1176 C CA . GLU A 1 147 ? -24.472 8.218 0.447 1.00 82.12 147 GLU A CA 1
ATOM 1177 C C . GLU A 1 147 ? -24.903 6.746 0.380 1.00 82.12 147 GLU A C 1
ATOM 1179 O O . GLU A 1 147 ? -25.902 6.415 -0.258 1.00 82.12 147 GLU A O 1
ATOM 1184 N N . VAL A 1 148 ? -24.171 5.840 1.031 1.00 82.44 148 VAL A N 1
ATOM 1185 C CA . VAL A 1 148 ? -24.473 4.411 0.996 1.00 82.44 148 VAL A CA 1
ATOM 1186 C C . VAL A 1 148 ? -25.479 4.094 2.089 1.00 82.44 148 VAL A C 1
ATOM 1188 O O . VAL A 1 148 ? -25.181 4.197 3.277 1.00 82.44 148 VAL A O 1
ATOM 1191 N N . ALA A 1 149 ? -26.661 3.628 1.687 1.00 82.31 149 ALA A N 1
ATOM 1192 C CA . ALA A 1 149 ? -27.605 3.038 2.622 1.00 82.31 149 ALA A CA 1
ATOM 1193 C C . ALA A 1 149 ? -26.973 1.791 3.263 1.00 82.31 149 ALA A C 1
ATOM 1195 O O . ALA A 1 149 ? -26.542 0.850 2.578 1.00 82.31 149 ALA A O 1
ATOM 1196 N N . VAL A 1 150 ? -26.896 1.802 4.591 1.00 83.88 150 VAL A N 1
ATOM 1197 C CA . VAL A 1 150 ? -26.409 0.676 5.386 1.00 83.88 150 VAL A CA 1
ATOM 1198 C C . VAL A 1 150 ? -27.553 0.191 6.256 1.00 83.88 150 VAL A C 1
ATOM 1200 O O . VAL A 1 150 ? -28.230 0.984 6.903 1.00 83.88 150 VAL A O 1
ATOM 1203 N N . THR A 1 151 ? -27.801 -1.110 6.206 1.00 76.25 151 THR A N 1
ATOM 1204 C CA . THR A 1 151 ? -28.815 -1.793 7.006 1.00 76.25 151 THR A CA 1
ATOM 1205 C C . THR A 1 151 ? -28.222 -2.178 8.356 1.00 76.25 151 THR A C 1
ATOM 1207 O O . THR A 1 151 ? -27.146 -2.776 8.387 1.00 76.25 151 THR A O 1
ATOM 1210 N N . GLY A 1 152 ? -28.939 -1.885 9.441 1.00 77.38 152 GLY A N 1
ATOM 1211 C CA . GLY A 1 152 ? -28.515 -2.162 10.815 1.00 77.38 152 GLY A 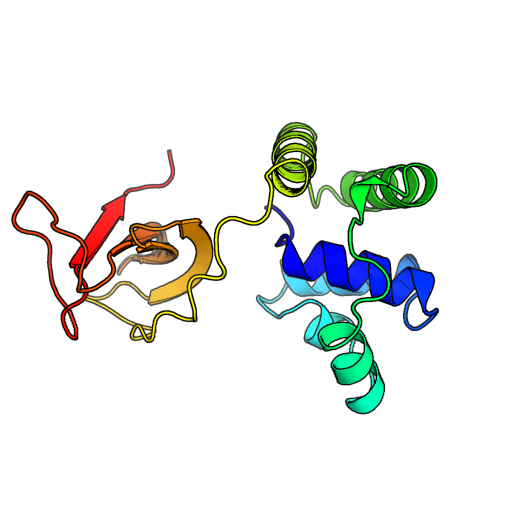CA 1
ATOM 1212 C C . GLY A 1 152 ? -28.084 -0.909 11.578 1.00 77.38 152 GLY A C 1
ATOM 1213 O O . GLY A 1 152 ? -27.844 0.145 10.985 1.00 77.38 152 GLY A O 1
ATOM 1214 N N . ASP A 1 153 ? -28.003 -1.040 12.900 1.00 82.75 153 ASP A N 1
ATOM 1215 C CA . ASP A 1 153 ? -27.565 0.027 13.798 1.00 82.75 153 ASP A CA 1
ATOM 1216 C C . ASP A 1 153 ? -26.036 -0.002 13.917 1.00 82.75 153 ASP A C 1
ATOM 1218 O O . ASP A 1 153 ? -25.461 -0.621 14.810 1.00 82.75 153 ASP A O 1
ATOM 1222 N N . LEU A 1 154 ? -25.369 0.557 12.904 1.00 86.88 154 LEU A N 1
ATOM 1223 C CA . LEU A 1 154 ? -23.915 0.689 12.891 1.00 86.88 154 LEU A CA 1
ATOM 1224 C C . LEU A 1 154 ? -23.499 2.040 13.470 1.00 86.88 154 LEU A C 1
ATOM 1226 O O . LEU A 1 154 ? -24.125 3.057 13.146 1.00 86.88 154 LEU A O 1
ATOM 1230 N N . PRO A 1 155 ? -22.391 2.088 14.227 1.00 87.88 155 PRO A N 1
ATOM 1231 C CA . PRO A 1 155 ? -21.870 3.340 14.738 1.00 87.88 155 PRO A CA 1
ATOM 1232 C C . PRO A 1 155 ? -21.489 4.280 13.593 1.00 87.88 155 PRO A C 1
ATOM 1234 O O . PRO A 1 155 ? -20.995 3.856 12.538 1.00 87.88 155 PRO A O 1
ATOM 1237 N N . ARG A 1 156 ? -21.741 5.576 13.804 1.00 86.88 156 ARG A N 1
ATOM 1238 C CA . ARG A 1 156 ? -21.498 6.624 12.814 1.00 86.88 156 ARG A CA 1
ATOM 1239 C C . ARG A 1 156 ? -20.604 7.723 13.360 1.00 86.88 156 ARG A C 1
ATOM 1241 O O . ARG A 1 156 ? -20.866 8.254 14.432 1.00 86.88 156 ARG A O 1
ATOM 1248 N N . VAL A 1 157 ? -19.614 8.115 12.565 1.00 83.06 157 VAL A N 1
ATOM 1249 C CA . VAL A 1 157 ? -18.741 9.267 12.832 1.00 83.06 157 VAL A CA 1
ATOM 1250 C C . VAL A 1 157 ? -18.603 10.096 11.571 1.00 83.06 157 VAL A C 1
ATOM 1252 O O . VAL A 1 157 ? -18.378 9.568 10.479 1.00 83.06 157 VAL A O 1
ATOM 1255 N N . ASP A 1 158 ? -18.830 11.400 11.717 1.00 82.44 158 ASP A N 1
ATOM 1256 C CA . ASP A 1 158 ? -18.858 12.378 10.628 1.00 82.44 158 ASP A CA 1
ATOM 1257 C C . ASP A 1 158 ? -19.787 11.991 9.470 1.00 82.44 158 ASP A C 1
ATOM 1259 O O . ASP A 1 158 ? -19.553 12.355 8.320 1.00 82.44 158 ASP A O 1
ATOM 1263 N N . GLY A 1 159 ? -20.854 11.241 9.760 1.00 83.31 159 GLY A N 1
ATOM 1264 C CA . GLY A 1 159 ? -21.829 10.754 8.780 1.00 83.31 159 GLY A CA 1
ATOM 1265 C C . GLY A 1 159 ? -21.436 9.462 8.055 1.00 83.31 159 GLY A C 1
ATOM 1266 O O . GLY A 1 159 ? -22.256 8.932 7.306 1.00 83.31 159 GLY A O 1
ATOM 1267 N N . HIS A 1 160 ? -20.234 8.932 8.284 1.00 88.06 160 HIS A N 1
ATOM 1268 C CA . HIS A 1 160 ? -19.814 7.617 7.796 1.00 88.06 160 HIS A CA 1
ATOM 1269 C C . HIS A 1 160 ? -20.259 6.532 8.771 1.00 88.06 160 HIS A C 1
ATOM 1271 O O . HIS A 1 160 ? -20.224 6.760 9.976 1.00 88.06 160 HIS A O 1
ATOM 1277 N N . ALA A 1 161 ? -20.661 5.365 8.267 1.00 90.81 161 ALA A N 1
ATOM 1278 C CA . ALA A 1 161 ? -20.953 4.203 9.108 1.00 90.81 161 ALA A CA 1
ATOM 1279 C C . ALA A 1 161 ? -19.742 3.268 9.174 1.00 90.81 161 ALA A C 1
ATOM 1281 O O . ALA A 1 161 ? -19.017 3.136 8.186 1.00 90.81 161 ALA A O 1
ATOM 1282 N N . TYR A 1 162 ? -19.556 2.598 10.308 1.00 91.81 162 TYR A N 1
ATOM 1283 C CA . TYR A 1 162 ? -18.403 1.741 10.574 1.00 91.81 162 TYR A CA 1
ATOM 1284 C C . TYR A 1 162 ? -18.878 0.333 10.930 1.00 91.81 162 TYR A C 1
ATOM 1286 O O . TYR A 1 162 ? -19.723 0.159 11.801 1.00 91.81 162 TYR A O 1
ATOM 1294 N N . ALA A 1 163 ? -18.339 -0.678 10.253 1.00 92.31 163 ALA A N 1
ATOM 1295 C CA . ALA A 1 163 ? -18.517 -2.078 10.621 1.00 92.31 163 ALA A CA 1
ATOM 1296 C C . ALA A 1 163 ? -17.163 -2.689 10.969 1.00 92.31 163 ALA A C 1
ATOM 1298 O O . ALA A 1 163 ? -16.209 -2.540 10.207 1.00 92.31 163 ALA A O 1
ATOM 1299 N N . VAL A 1 164 ? -17.096 -3.389 12.096 1.00 91.31 164 VAL A N 1
ATOM 1300 C CA . VAL A 1 164 ? -15.886 -4.063 12.572 1.00 91.31 164 VAL A CA 1
ATOM 1301 C C . VAL A 1 164 ? -16.042 -5.564 12.360 1.00 91.31 164 VAL A C 1
ATOM 1303 O O . VAL A 1 164 ? -17.105 -6.127 12.612 1.00 91.31 164 VAL A O 1
ATOM 1306 N N . SER A 1 165 ? -14.987 -6.208 11.882 1.00 89.81 165 SER A N 1
ATOM 1307 C CA . SER A 1 165 ? -14.901 -7.658 11.723 1.00 89.81 165 SER A CA 1
ATOM 1308 C C . SER A 1 165 ? -13.509 -8.136 12.110 1.00 89.81 165 SER A C 1
ATOM 1310 O O . SER A 1 165 ? -12.524 -7.471 11.795 1.00 89.81 165 SER A O 1
ATOM 1312 N N . GLU A 1 166 ? -13.415 -9.291 12.756 1.00 86.56 166 GLU A N 1
ATOM 1313 C CA . GLU A 1 166 ? -12.132 -9.937 13.039 1.00 86.56 166 GLU A CA 1
ATOM 1314 C C . GLU A 1 166 ? -11.492 -10.452 11.740 1.00 86.56 166 GLU A C 1
ATOM 1316 O O . GLU A 1 166 ? -12.189 -10.770 10.769 1.00 86.56 166 GLU A O 1
ATOM 1321 N N . PHE A 1 167 ? -10.159 -10.519 11.700 1.00 74.38 167 PHE A N 1
ATOM 1322 C CA . PHE A 1 167 ? -9.481 -11.251 10.632 1.00 74.38 167 PHE A CA 1
ATOM 1323 C C . PHE A 1 167 ? -9.671 -12.749 10.883 1.00 74.38 167 PHE A C 1
ATOM 1325 O O . PHE A 1 167 ? -9.169 -13.268 11.877 1.00 74.38 167 PHE A O 1
ATOM 1332 N N . ALA A 1 168 ? -10.432 -13.406 10.006 1.00 57.19 168 ALA A N 1
ATOM 1333 C CA . ALA A 1 168 ? -10.571 -14.861 9.977 1.00 57.19 168 ALA A CA 1
ATOM 1334 C C . ALA A 1 168 ? -9.301 -15.546 9.452 1.00 57.19 168 ALA A C 1
ATOM 1336 O O . ALA A 1 168 ? -8.623 -14.943 8.583 1.00 57.19 168 ALA A O 1
#

Secondary structure (DSSP, 8-state):
-PPPHHHHHHHHHHHHHTS--HHHHHHHHHHHHHS---HHHHHT--HHHHHHHHH--S-S-GGG-HHHHHHHHHHHHTTTSS-HHHHHHHHHHHSS------------SEETTEEEEEEEEEETTEEEEEEE-TTS-EEEEEEEPTTS---S---EETTEEEEEEE--